Protein AF-A0A1I7JR00-F1 (afdb_monomer_lite)

Organism: NCBI:txid351659

pLDDT: mean 93.46, std 5.25, range [66.56, 97.5]

Foldseek 3Di:
DAEEEAEDEPVVLCVVLVHPDPDQVVSQVSVVVVVVVVCVVVVHPDYDYHYHYHHD

Sequence (56 aa):
MIEMHIKMSKKSAQEYTQSDSNDIEKLQDLIQDNVVINLDLCNFPTAEITVEVFEQ

Structure (mmCIF, N/CA/C/O backbone):
data_AF-A0A1I7JR00-F1
#
_entry.id   AF-A0A1I7JR00-F1
#
loop_
_atom_site.group_PDB
_atom_site.id
_atom_site.type_symbol
_atom_site.label_atom_id
_atom_site.label_alt_id
_atom_site.label_comp_id
_atom_site.label_asym_id
_atom_site.label_entity_id
_atom_site.label_seq_id
_atom_site.pdbx_PDB_ins_code
_atom_site.Cartn_x
_atom_site.Cartn_y
_atom_site.Cartn_z
_atom_site.occupancy
_atom_site.B_iso_or_equiv
_atom_site.auth_seq_id
_atom_site.auth_comp_id
_atom_site.auth_asym_id
_atom_site.auth_atom_id
_atom_site.pdbx_PDB_model_num
ATOM 1 N N . MET A 1 1 ? 16.280 -8.539 -10.030 1.00 73.38 1 MET A N 1
ATOM 2 C CA . MET A 1 1 ? 14.950 -8.046 -9.633 1.00 73.38 1 MET A CA 1
ATOM 3 C C . MET A 1 1 ? 15.075 -7.621 -8.187 1.00 73.38 1 MET A C 1
ATOM 5 O O . MET A 1 1 ? 15.721 -8.343 -7.437 1.00 73.38 1 MET A O 1
ATOM 9 N N . ILE A 1 2 ? 14.625 -6.417 -7.849 1.00 88.06 2 ILE A N 1
ATOM 10 C CA . ILE A 1 2 ? 14.673 -5.912 -6.471 1.00 88.06 2 ILE A CA 1
ATOM 11 C C . ILE A 1 2 ? 13.350 -6.286 -5.803 1.00 88.06 2 ILE A C 1
ATOM 13 O O . ILE A 1 2 ? 12.311 -6.179 -6.440 1.00 88.06 2 ILE A O 1
ATOM 17 N N . GLU A 1 3 ? 13.378 -6.718 -4.550 1.00 92.56 3 GLU A N 1
ATOM 18 C CA . GLU A 1 3 ? 12.165 -6.955 -3.764 1.00 92.56 3 GLU A CA 1
ATOM 19 C C . GLU A 1 3 ? 11.979 -5.794 -2.785 1.00 92.56 3 GLU A C 1
ATOM 21 O O . GLU A 1 3 ? 12.919 -5.405 -2.084 1.00 92.56 3 GLU A O 1
ATOM 26 N N . MET A 1 4 ? 10.776 -5.223 -2.742 1.00 93.00 4 MET A N 1
ATOM 27 C CA . MET A 1 4 ? 10.395 -4.190 -1.784 1.00 93.00 4 MET A CA 1
ATOM 28 C C . MET A 1 4 ? 9.180 -4.639 -0.993 1.00 93.00 4 MET A C 1
ATOM 30 O O . MET A 1 4 ? 8.130 -4.930 -1.558 1.00 93.00 4 MET A O 1
ATOM 34 N N . HIS A 1 5 ? 9.310 -4.636 0.330 1.00 95.62 5 HIS A N 1
ATOM 35 C CA . HIS A 1 5 ? 8.199 -4.918 1.226 1.00 95.62 5 HIS A CA 1
ATOM 36 C C . HIS A 1 5 ? 7.851 -3.662 2.019 1.00 95.62 5 HIS A C 1
ATOM 38 O O . HIS A 1 5 ? 8.679 -3.130 2.762 1.00 95.62 5 HIS A O 1
ATOM 44 N N . ILE A 1 6 ? 6.625 -3.180 1.841 1.00 95.88 6 ILE A N 1
ATOM 45 C CA . ILE A 1 6 ? 6.107 -1.982 2.491 1.00 95.88 6 ILE A CA 1
ATOM 46 C C . ILE A 1 6 ? 5.067 -2.421 3.505 1.00 95.88 6 ILE A C 1
ATOM 48 O O . ILE A 1 6 ? 4.056 -3.016 3.147 1.00 95.88 6 ILE A O 1
ATOM 52 N N . LYS A 1 7 ? 5.303 -2.097 4.773 1.00 97.00 7 LYS A N 1
ATOM 53 C CA . LYS A 1 7 ? 4.391 -2.416 5.867 1.00 97.00 7 LYS A CA 1
ATOM 54 C C . LYS A 1 7 ? 4.013 -1.150 6.616 1.00 97.00 7 LYS A C 1
ATOM 56 O O . LYS A 1 7 ? 4.894 -0.443 7.101 1.00 97.00 7 LYS A O 1
ATOM 61 N N . MET A 1 8 ? 2.718 -0.869 6.730 1.00 95.75 8 MET A N 1
ATOM 62 C CA . MET A 1 8 ? 2.229 0.307 7.455 1.00 95.75 8 MET A CA 1
ATOM 63 C C . MET A 1 8 ? 0.855 0.079 8.085 1.00 95.75 8 MET A C 1
ATOM 65 O O . MET A 1 8 ? 0.092 -0.781 7.650 1.00 95.75 8 MET A O 1
ATOM 69 N N . SER A 1 9 ? 0.540 0.842 9.132 1.00 97.12 9 SER A N 1
ATOM 70 C CA . SER A 1 9 ? -0.788 0.788 9.745 1.00 97.12 9 SER A CA 1
ATOM 71 C C . SER A 1 9 ? -1.839 1.375 8.804 1.00 97.12 9 SER A C 1
ATOM 73 O O . SER A 1 9 ? -1.529 2.219 7.960 1.00 97.12 9 SER A O 1
ATOM 75 N N . LYS A 1 10 ? -3.102 0.987 8.986 1.00 96.12 10 LYS A N 1
ATOM 76 C CA . LYS A 1 10 ? -4.235 1.549 8.240 1.00 96.12 10 LYS A CA 1
ATOM 77 C C . LYS A 1 10 ? -4.272 3.073 8.280 1.00 96.12 10 LYS A C 1
ATOM 79 O O . LYS A 1 10 ? -4.467 3.704 7.249 1.00 96.12 10 LYS A O 1
ATOM 84 N N . LYS A 1 11 ? -4.034 3.668 9.451 1.00 95.94 11 LYS A N 1
ATOM 85 C CA . LYS A 1 11 ? -4.001 5.125 9.605 1.00 95.94 11 LYS A CA 1
ATOM 86 C C . LYS A 1 11 ? -2.914 5.757 8.729 1.00 95.94 11 LYS A C 1
ATOM 88 O O . LYS A 1 11 ? -3.183 6.709 8.007 1.00 95.94 11 LYS A O 1
ATOM 93 N N . SER A 1 12 ? -1.702 5.204 8.749 1.00 96.81 12 SER A N 1
ATOM 94 C CA . SER A 1 12 ? -0.615 5.691 7.895 1.00 96.81 12 SER A CA 1
ATOM 95 C C . SER A 1 12 ? -0.894 5.458 6.409 1.00 96.81 12 SER A C 1
ATOM 97 O O . SER A 1 12 ? -0.537 6.299 5.592 1.00 96.81 12 SER A O 1
ATOM 99 N N . ALA A 1 13 ? -1.569 4.362 6.054 1.00 96.81 13 ALA A N 1
ATOM 100 C CA . ALA A 1 13 ? -2.003 4.095 4.687 1.00 96.81 13 ALA A CA 1
ATOM 101 C C . ALA A 1 13 ? -3.021 5.132 4.192 1.00 96.81 13 ALA A C 1
ATOM 103 O O . ALA A 1 13 ? -2.887 5.639 3.080 1.00 96.81 13 ALA A O 1
ATOM 104 N N . GLN A 1 14 ? -3.995 5.501 5.026 1.00 96.56 14 GLN A N 1
ATOM 105 C CA . GLN A 1 14 ? -4.962 6.567 4.738 1.00 96.56 14 GLN A CA 1
ATOM 106 C C . GLN A 1 14 ? -4.266 7.919 4.541 1.00 96.56 14 GLN A C 1
ATOM 108 O O . GLN A 1 14 ? -4.509 8.605 3.551 1.00 96.56 14 GLN A O 1
ATOM 113 N N . GLU A 1 15 ? -3.337 8.272 5.434 1.00 96.44 15 GLU A N 1
ATOM 114 C CA . GLU A 1 15 ? -2.551 9.508 5.336 1.00 96.44 15 GLU A CA 1
ATOM 115 C C . GLU A 1 15 ? -1.668 9.536 4.074 1.00 96.44 15 GLU A C 1
ATOM 117 O O . GLU A 1 15 ? -1.630 10.548 3.374 1.00 96.44 15 GLU A O 1
ATOM 122 N N . TYR A 1 16 ? -0.993 8.427 3.749 1.00 95.25 16 TYR A N 1
ATOM 123 C CA . TYR A 1 16 ? -0.127 8.308 2.570 1.00 95.25 16 TYR A CA 1
ATOM 124 C C . TYR A 1 16 ? -0.909 8.394 1.256 1.00 95.25 16 TYR A C 1
ATOM 126 O O . TYR A 1 16 ? -0.491 9.074 0.322 1.00 95.25 16 TYR A O 1
ATOM 134 N N . THR A 1 17 ? -2.048 7.706 1.183 1.00 95.50 17 THR A N 1
ATOM 135 C CA . THR A 1 17 ? -2.902 7.674 -0.015 1.00 95.50 17 THR A CA 1
ATOM 136 C C . THR A 1 17 ? -3.841 8.875 -0.113 1.00 95.50 17 THR A C 1
ATOM 138 O O . THR A 1 17 ? -4.521 9.019 -1.126 1.00 95.50 17 THR A O 1
ATOM 141 N N . GLN A 1 18 ? -3.891 9.726 0.921 1.00 95.69 18 GLN A N 1
ATOM 1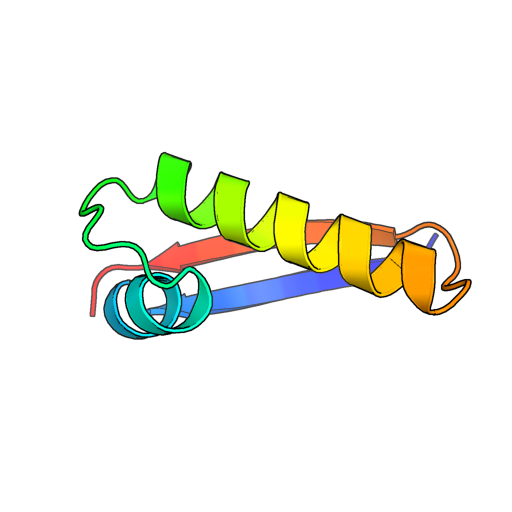42 C CA . GLN A 1 18 ? -4.878 10.802 1.067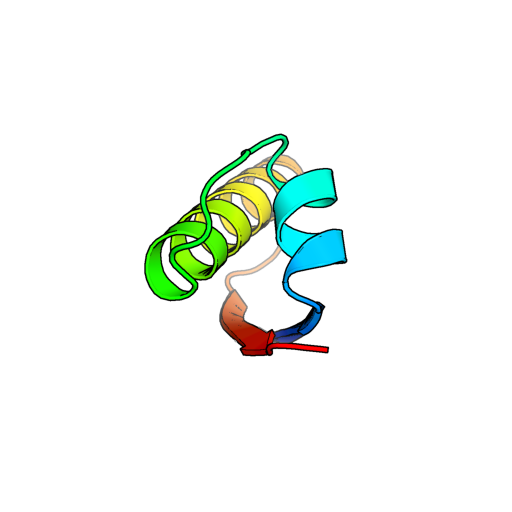 1.00 95.69 18 GLN A CA 1
ATOM 143 C C . GLN A 1 18 ? -6.321 10.290 0.895 1.00 95.69 18 GLN A C 1
ATOM 145 O O . GLN A 1 18 ? -7.171 10.961 0.311 1.00 95.69 18 GLN A O 1
ATOM 150 N N . SER A 1 19 ? -6.580 9.074 1.381 1.00 93.81 19 SER A N 1
ATOM 151 C CA . SER A 1 19 ? -7.844 8.359 1.223 1.00 93.81 19 SER A CA 1
ATOM 152 C C . SER A 1 19 ? -8.487 8.108 2.577 1.00 93.81 19 SER A C 1
ATOM 154 O O . SER A 1 19 ? -7.851 7.573 3.480 1.00 93.81 19 SER A O 1
ATOM 156 N N . ASP A 1 20 ? -9.784 8.389 2.692 1.00 93.06 20 ASP A N 1
ATOM 157 C CA . ASP A 1 20 ? -10.589 8.027 3.868 1.00 93.06 20 ASP A CA 1
ATOM 158 C C . ASP A 1 20 ? -11.101 6.572 3.801 1.00 93.06 20 ASP A C 1
ATOM 160 O O . ASP A 1 20 ? -11.954 6.152 4.592 1.00 93.06 20 ASP A O 1
ATOM 164 N N . SER A 1 21 ? -10.623 5.782 2.829 1.00 93.25 21 SER A N 1
ATOM 165 C CA . SER A 1 21 ? -11.010 4.381 2.674 1.00 93.25 21 SER A CA 1
ATOM 166 C C . SER A 1 21 ? -10.669 3.584 3.928 1.00 93.25 21 SER A C 1
ATOM 168 O O . SER A 1 21 ? -9.555 3.637 4.441 1.00 93.25 21 SER A O 1
ATOM 170 N N . ASN A 1 22 ? -11.628 2.794 4.404 1.00 94.25 22 ASN A N 1
ATOM 171 C CA . ASN A 1 22 ? -11.406 1.826 5.477 1.00 94.25 22 ASN A CA 1
ATOM 172 C C . ASN A 1 22 ? -11.118 0.412 4.960 1.00 94.25 22 ASN A C 1
ATOM 174 O O . ASN A 1 22 ? -10.941 -0.500 5.765 1.00 94.25 22 ASN A O 1
ATOM 178 N N . ASP A 1 23 ? -11.111 0.246 3.641 1.00 96.56 23 ASP A N 1
ATOM 179 C CA . ASP A 1 23 ? -10.872 -1.005 2.936 1.00 96.56 23 ASP A CA 1
ATOM 180 C C . ASP A 1 23 ? -9.362 -1.198 2.746 1.00 96.56 23 ASP A C 1
ATOM 182 O O . ASP A 1 23 ? -8.708 -0.389 2.083 1.00 96.56 23 ASP A O 1
ATOM 186 N N . ILE A 1 24 ? -8.821 -2.235 3.390 1.00 95.88 24 ILE A N 1
ATOM 187 C CA . ILE A 1 24 ? -7.387 -2.546 3.425 1.00 95.88 24 ILE A CA 1
ATOM 188 C C . ILE A 1 24 ? -6.864 -2.866 2.026 1.00 95.88 24 ILE A C 1
ATOM 190 O O . ILE A 1 24 ? -5.813 -2.345 1.662 1.00 95.88 24 ILE A O 1
ATOM 194 N N . GLU A 1 25 ? -7.604 -3.651 1.239 1.00 96.06 25 GLU A N 1
ATOM 195 C CA . GLU A 1 25 ? -7.183 -4.043 -0.111 1.00 96.06 25 GLU A CA 1
ATOM 196 C C . GLU A 1 25 ? -7.070 -2.803 -1.001 1.00 96.06 25 GLU A C 1
ATOM 198 O O . GLU A 1 25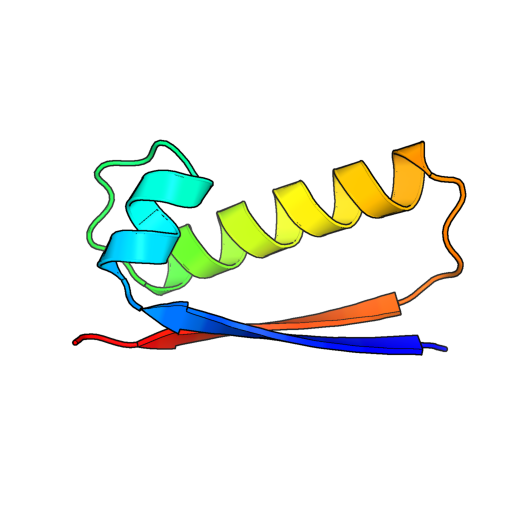 ? -6.036 -2.570 -1.621 1.00 96.06 25 GLU A O 1
ATOM 203 N N . LYS A 1 26 ? -8.064 -1.905 -0.946 1.00 96.69 26 LYS A N 1
ATOM 204 C CA . LYS A 1 26 ? -7.997 -0.630 -1.684 1.00 96.69 26 LYS A CA 1
ATOM 205 C C . LYS A 1 26 ? -6.821 0.242 -1.271 1.00 96.69 26 LYS A C 1
ATOM 207 O O . LYS A 1 26 ? -6.248 0.933 -2.108 1.00 96.69 26 LYS A O 1
ATOM 212 N N . LEU A 1 27 ? -6.497 0.281 0.019 1.00 96.81 27 LEU A N 1
ATOM 213 C CA . LEU A 1 27 ? -5.350 1.048 0.498 1.00 96.81 27 LEU A CA 1
ATOM 214 C C . LEU A 1 27 ? -4.035 0.432 0.003 1.00 96.81 27 LEU A C 1
ATOM 216 O O . LEU A 1 27 ? -3.150 1.177 -0.409 1.00 96.81 27 LEU A O 1
ATOM 220 N N . GLN A 1 28 ? -3.916 -0.898 0.011 1.00 97.44 28 GLN A N 1
ATOM 221 C CA . GLN A 1 28 ? -2.749 -1.608 -0.519 1.00 97.44 28 GLN A CA 1
ATOM 222 C C . GLN A 1 28 ? -2.553 -1.335 -2.011 1.00 97.44 28 GLN A C 1
ATOM 224 O O . GLN A 1 28 ? -1.446 -0.965 -2.398 1.00 97.44 28 GLN A O 1
ATOM 229 N N . ASP A 1 29 ? -3.620 -1.423 -2.807 1.00 96.31 29 ASP A N 1
ATOM 230 C CA . ASP A 1 29 ? -3.586 -1.140 -4.245 1.00 96.31 29 ASP A CA 1
ATOM 231 C C . ASP A 1 29 ? -3.121 0.298 -4.520 1.00 96.31 29 ASP A C 1
ATOM 233 O O . ASP A 1 29 ? -2.179 0.519 -5.279 1.00 96.31 29 ASP A O 1
ATOM 237 N N . LEU A 1 30 ? -3.700 1.287 -3.825 1.00 96.69 30 LEU A N 1
ATOM 238 C CA . LEU A 1 30 ? -3.307 2.695 -3.967 1.00 96.69 30 LEU A CA 1
ATOM 239 C C . LEU A 1 30 ? -1.844 2.942 -3.575 1.00 96.69 30 LEU A C 1
ATOM 241 O O . LEU A 1 30 ? -1.150 3.731 -4.219 1.00 96.69 30 LEU A O 1
ATOM 245 N N . ILE A 1 31 ? -1.364 2.294 -2.509 1.00 96.56 31 ILE A N 1
ATOM 246 C CA . ILE A 1 31 ? 0.044 2.386 -2.107 1.00 96.56 31 ILE A CA 1
ATOM 247 C C . ILE A 1 31 ? 0.933 1.785 -3.192 1.00 96.56 31 ILE A C 1
ATOM 249 O O . ILE A 1 31 ? 1.929 2.404 -3.565 1.00 96.56 31 ILE A O 1
ATOM 253 N N . GLN A 1 32 ? 0.587 0.598 -3.690 1.00 95.75 32 GLN A N 1
ATOM 254 C CA . GLN A 1 32 ? 1.366 -0.092 -4.708 1.00 95.75 32 GLN A CA 1
ATOM 255 C C . GLN A 1 32 ? 1.460 0.747 -5.985 1.00 95.75 32 GLN A C 1
ATOM 257 O O . GLN A 1 32 ? 2.570 0.975 -6.465 1.00 95.75 32 GLN A O 1
ATOM 262 N N . ASP A 1 33 ? 0.341 1.282 -6.472 1.00 94.31 33 ASP A N 1
ATOM 263 C CA . ASP A 1 33 ? 0.301 2.147 -7.655 1.00 94.31 33 ASP A CA 1
ATOM 264 C C . ASP A 1 33 ? 1.167 3.399 -7.469 1.00 94.31 33 ASP A C 1
ATOM 266 O O . ASP A 1 33 ? 2.006 3.718 -8.316 1.00 94.31 33 ASP A O 1
ATOM 270 N N . ASN A 1 34 ? 1.035 4.082 -6.327 1.00 94.69 34 ASN A N 1
ATOM 271 C CA . ASN A 1 34 ? 1.847 5.258 -6.014 1.00 94.69 34 ASN A CA 1
ATOM 272 C C . ASN A 1 34 ? 3.344 4.930 -5.984 1.00 94.69 34 ASN A C 1
ATOM 274 O O . ASN A 1 34 ? 4.167 5.721 -6.451 1.00 94.69 34 ASN A O 1
ATOM 278 N N . VAL A 1 35 ? 3.725 3.780 -5.429 1.00 94.31 35 VAL A N 1
ATOM 279 C CA . VAL A 1 35 ? 5.125 3.348 -5.372 1.00 94.31 35 VAL A CA 1
ATOM 280 C C . VAL A 1 35 ? 5.635 3.032 -6.773 1.00 94.31 35 VAL A C 1
ATOM 282 O O . VAL A 1 35 ? 6.685 3.553 -7.136 1.00 94.31 35 VAL A O 1
ATOM 285 N N . VAL A 1 36 ? 4.894 2.262 -7.577 1.00 92.62 36 VAL A N 1
ATOM 286 C CA . VAL A 1 36 ? 5.262 1.943 -8.968 1.00 92.62 36 VAL A CA 1
ATOM 287 C C . VAL A 1 36 ? 5.501 3.223 -9.770 1.00 92.62 36 VAL A C 1
ATOM 289 O O . VAL A 1 36 ? 6.573 3.381 -10.349 1.00 92.62 36 VAL A O 1
ATOM 292 N N . ILE A 1 37 ? 4.569 4.183 -9.718 1.00 92.38 37 ILE A N 1
ATOM 293 C CA . ILE A 1 37 ? 4.702 5.472 -10.416 1.00 92.38 37 ILE A CA 1
ATOM 294 C C . ILE A 1 37 ? 5.968 6.212 -9.966 1.00 92.38 37 ILE A C 1
ATOM 296 O O . ILE A 1 37 ? 6.718 6.7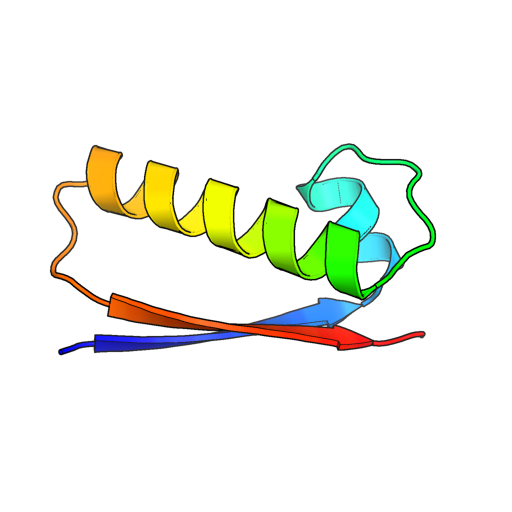28 -10.794 1.00 92.38 37 ILE A O 1
ATOM 300 N N . ASN A 1 38 ? 6.234 6.266 -8.660 1.00 92.81 38 ASN A N 1
ATOM 301 C CA . ASN A 1 38 ? 7.413 6.955 -8.135 1.00 92.81 38 ASN A CA 1
ATOM 302 C C . ASN A 1 38 ? 8.726 6.274 -8.549 1.00 92.81 38 ASN A C 1
ATOM 304 O O . ASN A 1 38 ? 9.701 6.962 -8.861 1.00 92.81 38 ASN A O 1
ATOM 308 N N . LEU A 1 39 ? 8.760 4.940 -8.567 1.00 92.56 39 LEU A N 1
ATOM 309 C CA . LEU A 1 39 ? 9.921 4.177 -9.021 1.00 92.56 39 LEU A CA 1
ATOM 310 C C . LEU A 1 39 ? 10.188 4.410 -10.510 1.00 92.56 39 LEU A C 1
ATOM 312 O O . LEU A 1 39 ? 11.335 4.675 -10.881 1.00 92.56 39 LEU A O 1
ATOM 316 N N . ASP A 1 40 ? 9.140 4.408 -11.334 1.00 91.00 40 ASP A N 1
ATOM 317 C CA . ASP A 1 40 ? 9.240 4.702 -12.764 1.00 91.00 40 ASP A CA 1
ATOM 318 C C . ASP A 1 40 ? 9.780 6.119 -13.007 1.00 91.00 40 ASP A C 1
ATOM 320 O O . ASP A 1 40 ? 10.709 6.306 -13.797 1.00 91.00 40 ASP A O 1
ATOM 324 N N . LEU A 1 41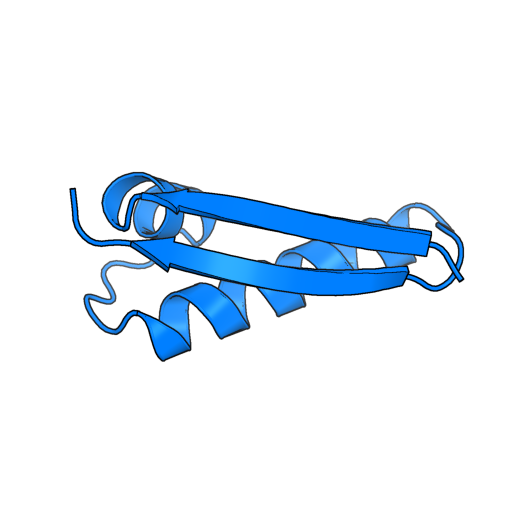 ? 9.285 7.121 -12.267 1.00 94.44 41 LEU A N 1
ATOM 325 C CA . LEU A 1 41 ? 9.780 8.503 -12.349 1.00 94.44 41 LEU A CA 1
ATOM 326 C C . LEU A 1 41 ? 11.263 8.635 -11.971 1.00 94.44 41 LEU A C 1
ATOM 328 O O . LEU A 1 41 ? 11.958 9.513 -12.483 1.00 94.44 41 LEU A O 1
ATOM 332 N N . CYS A 1 42 ? 11.763 7.763 -11.095 1.00 93.56 42 CYS A N 1
ATOM 333 C CA . CYS A 1 42 ? 13.164 7.751 -10.680 1.00 93.56 42 CYS A CA 1
ATOM 334 C C . CYS A 1 42 ? 14.079 6.942 -11.616 1.00 93.56 42 CYS A C 1
ATOM 336 O O . CYS A 1 42 ? 15.272 6.834 -11.330 1.00 93.56 42 CYS A O 1
ATOM 338 N N . ASN A 1 43 ? 13.558 6.373 -12.714 1.00 92.06 43 ASN A N 1
ATOM 339 C CA . ASN A 1 43 ? 14.247 5.359 -13.526 1.00 92.06 43 ASN A CA 1
ATOM 340 C C . ASN A 1 43 ? 14.785 4.202 -12.665 1.00 92.06 43 ASN A C 1
ATOM 342 O O . ASN A 1 43 ? 15.896 3.702 -12.879 1.00 92.06 43 ASN A O 1
ATOM 346 N N . PHE A 1 44 ? 14.026 3.817 -11.639 1.00 90.69 44 PHE A N 1
ATOM 347 C CA . PHE A 1 44 ? 14.425 2.751 -10.739 1.00 90.69 44 PHE A CA 1
ATOM 348 C C . PHE A 1 44 ? 14.325 1.391 -11.461 1.00 90.69 44 PHE A C 1
ATOM 350 O O . PHE A 1 44 ? 13.426 1.192 -12.280 1.00 90.69 44 PHE A O 1
ATOM 357 N N . PRO A 1 45 ? 15.233 0.433 -11.201 1.00 88.56 45 PRO A N 1
ATOM 358 C CA . PRO A 1 45 ? 15.135 -0.902 -11.785 1.00 88.56 45 PRO A CA 1
ATOM 359 C C . PRO A 1 45 ? 13.825 -1.599 -11.406 1.00 88.56 45 PRO A C 1
ATOM 361 O O . PRO A 1 45 ? 13.314 -1.395 -10.309 1.00 88.56 45 PRO A O 1
ATOM 364 N N . THR A 1 46 ? 13.329 -2.498 -12.260 1.00 86.38 46 THR A N 1
ATOM 365 C CA . THR A 1 46 ? 12.118 -3.281 -11.972 1.00 86.38 46 THR A CA 1
ATOM 366 C C . THR A 1 46 ? 12.186 -3.938 -10.592 1.00 86.38 46 THR A C 1
ATOM 368 O O . THR A 1 46 ? 13.136 -4.676 -10.280 1.00 86.38 46 THR A O 1
ATOM 371 N N . ALA A 1 47 ? 11.153 -3.678 -9.794 1.00 88.75 47 ALA A N 1
ATOM 372 C CA . ALA A 1 47 ? 11.001 -4.206 -8.454 1.00 88.75 47 ALA A CA 1
ATOM 373 C C . ALA A 1 47 ? 9.672 -4.949 -8.299 1.00 88.75 47 ALA A C 1
ATOM 375 O O . ALA A 1 47 ? 8.653 -4.536 -8.848 1.00 88.75 47 ALA A O 1
ATOM 376 N N . GLU A 1 48 ? 9.700 -6.038 -7.542 1.00 91.25 48 GLU A N 1
ATOM 377 C CA . GLU A 1 48 ? 8.508 -6.698 -7.025 1.00 91.25 48 GLU A CA 1
ATOM 378 C C . GLU A 1 48 ? 8.124 -6.008 -5.714 1.00 91.25 48 GLU A C 1
ATOM 380 O O . GLU A 1 48 ? 8.948 -5.899 -4.802 1.00 91.25 48 GLU A O 1
ATOM 385 N N . ILE A 1 49 ? 6.904 -5.474 -5.649 1.00 93.56 49 ILE A N 1
ATOM 386 C CA . ILE A 1 49 ? 6.419 -4.693 -4.510 1.00 93.56 49 ILE A CA 1
ATOM 387 C C . ILE A 1 49 ? 5.334 -5.496 -3.811 1.00 93.56 49 ILE A C 1
ATOM 389 O O . ILE A 1 49 ? 4.308 -5.811 -4.408 1.00 93.56 49 ILE A O 1
ATOM 393 N N . THR A 1 50 ? 5.543 -5.754 -2.528 1.00 94.81 50 THR A N 1
ATOM 394 C CA . THR A 1 50 ? 4.531 -6.314 -1.638 1.00 94.81 50 THR A CA 1
ATOM 395 C C . THR A 1 50 ? 4.121 -5.232 -0.651 1.00 94.81 50 THR A C 1
ATOM 397 O O . THR A 1 50 ? 4.976 -4.615 -0.009 1.00 94.81 50 THR A O 1
ATOM 400 N N . VAL A 1 51 ? 2.819 -4.995 -0.515 1.00 96.94 51 VAL A N 1
ATOM 401 C CA . VAL A 1 51 ? 2.271 -4.034 0.448 1.00 96.94 51 VAL A CA 1
ATOM 402 C C . VAL A 1 51 ? 1.449 -4.779 1.491 1.00 96.94 51 VAL A C 1
ATOM 404 O O . VAL A 1 51 ? 0.524 -5.508 1.152 1.00 96.94 51 VAL A O 1
ATOM 407 N N . GLU A 1 52 ? 1.746 -4.567 2.770 1.00 97.50 52 GLU A N 1
ATOM 408 C CA . GLU A 1 52 ? 0.996 -5.097 3.908 1.00 97.50 52 GLU A CA 1
ATOM 409 C C . GLU A 1 52 ? 0.421 -3.935 4.731 1.00 97.50 52 GLU A C 1
ATOM 411 O O . GLU A 1 52 ? 1.156 -3.185 5.384 1.00 97.50 52 GLU A O 1
ATOM 416 N N . VAL A 1 53 ? -0.906 -3.795 4.718 1.00 97.12 53 VAL A N 1
ATOM 417 C CA . VAL A 1 53 ? -1.623 -2.847 5.579 1.00 97.12 53 VAL A CA 1
ATOM 418 C C . VAL A 1 53 ? -2.301 -3.615 6.707 1.00 97.12 53 VAL A C 1
ATOM 420 O O . VAL A 1 53 ? -2.969 -4.619 6.473 1.00 97.12 53 VAL A O 1
ATOM 423 N N . PHE A 1 54 ? -2.131 -3.142 7.941 1.00 95.06 54 PHE A N 1
ATOM 424 C CA . PHE A 1 54 ? -2.684 -3.792 9.129 1.00 95.06 54 PHE A CA 1
ATOM 425 C C . PHE A 1 54 ? -3.472 -2.814 10.006 1.00 95.06 54 PHE A C 1
ATOM 427 O O . PHE A 1 54 ? -3.137 -1.631 10.108 1.00 95.0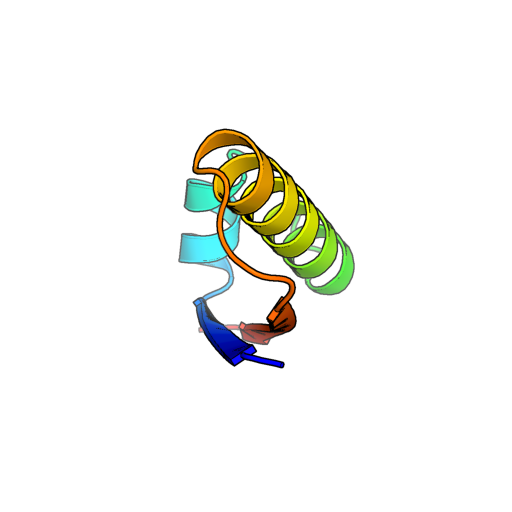6 54 PHE A O 1
ATOM 434 N N . GLU A 1 55 ? -4.531 -3.315 10.643 1.00 89.50 55 GLU A N 1
ATOM 435 C CA . GLU A 1 55 ? -5.296 -2.574 11.652 1.00 89.50 55 GLU A CA 1
ATOM 436 C C . GLU A 1 55 ? -4.415 -2.401 12.910 1.00 89.50 55 GLU A C 1
ATOM 438 O O . GLU A 1 55 ? -3.883 -3.388 13.429 1.00 89.50 55 GLU A O 1
ATOM 443 N N . GLN A 1 56 ? -4.225 -1.156 13.371 1.00 66.56 56 GLN A N 1
ATOM 444 C CA . GLN A 1 56 ? -3.604 -0.814 14.665 1.00 66.56 56 GLN A CA 1
ATOM 445 C C . GLN A 1 56 ? -4.631 -0.181 15.590 1.00 66.56 56 GLN A C 1
ATOM 447 O O . GLN A 1 56 ? -5.368 0.707 15.105 1.00 66.56 56 GLN A O 1
#

Secondary structure (DSSP, 8-state):
-EEEEEEEEHHHHHHHHT-----HHHHHHHHHHHHHHHHHHTTPPPEEEEEEEE--

Radius of gyration: 11.46 Å; chains: 1; bounding box: 26×19×28 Å